Protein AF-A0A072TUZ4-F1 (afdb_monomer_lite)

pLDDT: mean 77.84, std 21.5, range [22.36, 97.0]

Foldseek 3Di:
DDQPDLQLPLLLVLQVVQCVVFVHALVQFQEEAECCQVDPSRVNSNLNSNCVRNVDQPSHEYEYPCQPVNDPDPCSVVVSLVLVQCCQVVQKHDANEPDDDDDPSNPHHHRHHHIDRHPGRRPAWAYGYSVPSPDTDGPVVCDVVVVPDDDDD

Structure (mmCIF, N/CA/C/O backbone):
data_AF-A0A072TUZ4-F1
#
_entry.id   AF-A0A072TUZ4-F1
#
loop_
_atom_site.group_PDB
_atom_site.id
_atom_site.type_symbol
_atom_site.label_atom_id
_atom_site.label_alt_id
_atom_site.label_comp_id
_atom_site.label_asym_id
_atom_site.label_entity_id
_atom_site.label_seq_id
_atom_site.pdbx_PDB_ins_code
_atom_site.Cartn_x
_atom_site.Cartn_y
_atom_site.Cartn_z
_atom_site.occupancy
_atom_site.B_iso_or_equiv
_atom_site.auth_seq_id
_atom_site.auth_comp_id
_atom_site.auth_asym_id
_atom_site.auth_atom_id
_atom_site.pdbx_PDB_model_num
ATOM 1 N N . MET A 1 1 ? 21.192 8.532 -6.176 1.00 42.41 1 MET A N 1
ATOM 2 C CA . MET A 1 1 ? 20.115 7.531 -6.065 1.00 42.41 1 MET A CA 1
ATOM 3 C C . MET A 1 1 ? 19.805 7.403 -4.584 1.00 42.41 1 MET A C 1
ATOM 5 O O . MET A 1 1 ? 20.728 7.148 -3.823 1.00 42.41 1 MET A O 1
ATOM 9 N N . THR A 1 2 ? 18.597 7.778 -4.165 1.00 62.62 2 THR A N 1
ATOM 10 C CA . THR A 1 2 ? 18.174 7.887 -2.757 1.00 62.62 2 THR A CA 1
ATOM 11 C C . THR A 1 2 ? 17.212 6.750 -2.446 1.00 62.62 2 THR A C 1
ATOM 13 O O . THR A 1 2 ? 16.005 6.970 -2.360 1.00 62.62 2 THR A O 1
ATOM 16 N N . ASP A 1 3 ? 17.732 5.530 -2.362 1.00 69.00 3 ASP A N 1
ATOM 17 C CA . ASP A 1 3 ? 16.893 4.388 -2.012 1.00 69.00 3 ASP A CA 1
ATOM 18 C C . ASP A 1 3 ? 16.388 4.556 -0.572 1.00 69.00 3 ASP A C 1
ATOM 20 O O . ASP A 1 3 ? 17.147 5.007 0.301 1.00 69.00 3 ASP A O 1
ATOM 24 N N . PRO A 1 4 ? 15.109 4.248 -0.299 1.00 72.50 4 PRO A N 1
ATOM 25 C CA . PRO A 1 4 ? 14.613 4.248 1.063 1.00 72.50 4 PRO A CA 1
ATOM 26 C C . PRO A 1 4 ? 15.378 3.205 1.877 1.00 72.50 4 PRO A C 1
ATOM 28 O O . PRO A 1 4 ? 15.915 2.229 1.350 1.00 72.50 4 PRO A O 1
ATOM 31 N N . ARG A 1 5 ? 15.424 3.404 3.196 1.00 81.00 5 ARG A N 1
ATOM 32 C CA . ARG A 1 5 ? 15.994 2.389 4.084 1.00 81.00 5 ARG A CA 1
ATOM 33 C C . ARG A 1 5 ? 15.243 1.074 3.874 1.00 81.00 5 ARG A C 1
ATOM 35 O O . ARG A 1 5 ? 14.017 1.052 3.962 1.00 81.00 5 ARG A O 1
ATOM 42 N N . SER A 1 6 ? 15.986 -0.003 3.637 1.00 84.75 6 SER A N 1
ATOM 43 C CA . SER A 1 6 ? 15.431 -1.330 3.347 1.00 84.75 6 SER A CA 1
ATOM 44 C C . SER A 1 6 ? 14.596 -1.905 4.491 1.00 84.75 6 SER A C 1
ATOM 46 O O . SER A 1 6 ? 13.747 -2.753 4.256 1.00 84.75 6 SER A O 1
ATOM 48 N N . ASP A 1 7 ? 14.800 -1.425 5.720 1.00 84.69 7 ASP A N 1
ATOM 49 C CA . ASP A 1 7 ? 14.003 -1.786 6.893 1.00 84.69 7 ASP A CA 1
ATOM 50 C C . ASP A 1 7 ? 12.638 -1.080 6.954 1.00 84.69 7 ASP A C 1
ATOM 52 O O . ASP A 1 7 ? 11.882 -1.312 7.891 1.00 84.69 7 ASP A O 1
ATOM 56 N N . GLY A 1 8 ? 12.312 -0.185 6.017 1.00 85.94 8 GLY A N 1
ATOM 57 C CA . GLY A 1 8 ? 11.049 0.555 6.012 1.00 85.94 8 GLY A CA 1
ATOM 58 C C . GLY A 1 8 ? 10.892 1.571 7.153 1.00 85.94 8 GLY A C 1
ATOM 59 O O . GLY A 1 8 ? 9.840 2.199 7.253 1.00 85.94 8 GLY A O 1
ATOM 60 N N . LEU A 1 9 ? 11.916 1.806 7.990 1.00 88.94 9 LEU A N 1
ATOM 61 C CA . LEU A 1 9 ? 11.805 2.618 9.214 1.00 88.94 9 LEU A CA 1
ATOM 62 C C . LEU A 1 9 ? 11.306 4.045 8.946 1.00 88.94 9 LEU A C 1
ATOM 64 O O . LEU A 1 9 ? 10.529 4.606 9.720 1.00 88.94 9 LEU A O 1
ATOM 68 N N . GLY A 1 10 ? 11.766 4.652 7.848 1.00 85.19 10 GLY A N 1
ATOM 69 C CA . GLY A 1 10 ? 11.342 5.999 7.460 1.00 85.19 10 GLY A CA 1
ATOM 70 C C . GLY A 1 10 ? 9.848 6.053 7.142 1.00 85.19 10 GLY A C 1
ATOM 71 O O . GLY A 1 10 ? 9.145 6.959 7.591 1.00 85.19 10 GLY A O 1
ATOM 72 N N . VAL A 1 11 ? 9.360 5.038 6.429 1.00 85.75 11 VAL A N 1
ATOM 73 C CA . VAL A 1 11 ? 7.953 4.915 6.056 1.00 85.75 11 VAL A CA 1
ATOM 74 C C . VAL A 1 11 ? 7.102 4.574 7.281 1.00 85.75 11 VAL A C 1
ATOM 76 O O . VAL A 1 11 ? 6.112 5.258 7.522 1.00 85.75 11 VAL A O 1
ATOM 79 N N . SER A 1 12 ? 7.504 3.614 8.121 1.00 90.69 12 SER A N 1
ATOM 80 C CA . SER A 1 12 ? 6.733 3.230 9.315 1.00 90.69 12 SER A CA 1
ATOM 81 C C . SER A 1 12 ? 6.654 4.365 10.339 1.00 90.69 12 SER A C 1
ATOM 83 O O . SER A 1 12 ? 5.596 4.616 10.912 1.00 90.69 12 SER A O 1
ATOM 85 N N . SER A 1 13 ? 7.730 5.136 10.511 1.00 89.62 13 SER A N 1
ATOM 86 C CA . SER A 1 13 ? 7.726 6.343 11.351 1.00 89.62 13 SER A CA 1
ATOM 87 C C . SER A 1 13 ? 6.762 7.410 10.825 1.00 89.62 13 SER A C 1
ATOM 89 O O . SER A 1 13 ? 6.080 8.068 11.610 1.00 89.62 13 SER A O 1
ATOM 91 N N . CYS A 1 14 ? 6.696 7.589 9.502 1.00 84.19 14 CYS A N 1
ATOM 92 C CA . CYS A 1 14 ? 5.765 8.516 8.858 1.00 84.19 14 CYS A CA 1
ATOM 93 C C . CYS A 1 14 ? 4.309 8.077 9.068 1.00 84.19 14 CYS A C 1
ATOM 95 O O . CYS A 1 14 ? 3.463 8.888 9.453 1.00 84.19 14 CYS A O 1
ATOM 97 N N . ILE A 1 15 ? 4.042 6.783 8.881 1.00 87.00 15 ILE A N 1
ATOM 98 C CA . ILE A 1 15 ? 2.734 6.176 9.115 1.00 87.00 15 ILE A CA 1
ATOM 99 C C . ILE A 1 15 ? 2.287 6.390 10.569 1.00 87.00 15 ILE A C 1
ATOM 101 O O . ILE A 1 15 ? 1.199 6.909 10.798 1.00 87.00 15 ILE A O 1
ATOM 105 N N . ASN A 1 16 ? 3.137 6.058 11.545 1.00 91.00 16 ASN A N 1
ATOM 106 C CA . ASN A 1 16 ? 2.815 6.193 12.968 1.00 91.00 16 ASN A CA 1
ATOM 107 C C . ASN A 1 16 ? 2.511 7.643 13.364 1.00 91.00 16 ASN A C 1
ATOM 109 O O . ASN A 1 16 ? 1.507 7.900 14.020 1.00 91.00 16 ASN A O 1
ATOM 113 N N . LYS A 1 17 ? 3.329 8.605 12.918 1.00 87.12 17 LYS A N 1
ATOM 114 C CA . LYS A 1 17 ? 3.081 10.036 13.172 1.00 87.12 17 LYS A CA 1
ATOM 115 C C . LYS A 1 17 ? 1.786 10.525 12.536 1.00 87.12 17 LYS A C 1
ATOM 117 O O . LYS A 1 17 ? 1.115 11.389 13.090 1.00 87.12 17 LYS A O 1
ATOM 122 N N . SER A 1 18 ? 1.457 9.992 11.362 1.00 81.88 18 SER A N 1
ATOM 123 C CA . SER A 1 18 ? 0.207 10.297 10.676 1.00 81.88 18 SER A CA 1
ATOM 124 C C . SER A 1 18 ? -0.979 9.794 11.507 1.00 81.88 18 SER A C 1
ATOM 126 O O . SER A 1 18 ? -1.846 10.585 11.862 1.00 81.88 18 SER A O 1
ATOM 128 N N . LEU A 1 19 ? -0.970 8.516 11.898 1.00 85.44 19 LEU A N 1
ATOM 129 C CA . LEU A 1 19 ? -1.986 7.909 12.768 1.00 85.44 19 LEU A CA 1
ATOM 130 C C . LEU A 1 19 ? -2.165 8.681 14.085 1.00 85.44 19 LEU A C 1
ATOM 132 O O . LEU A 1 19 ? -3.287 9.020 14.452 1.00 85.44 19 LEU A O 1
ATOM 136 N N . GLU A 1 20 ? -1.061 9.037 14.746 1.00 87.81 20 GLU A N 1
ATOM 137 C CA . GLU A 1 20 ? -1.063 9.838 15.976 1.00 87.81 20 GLU A CA 1
ATOM 138 C C . GLU A 1 20 ? -1.695 11.219 15.759 1.00 87.81 20 GLU A C 1
ATOM 140 O O . GLU A 1 20 ? -2.566 11.629 16.523 1.00 87.81 20 GLU A O 1
ATOM 145 N N . ASN A 1 21 ? -1.307 11.928 14.693 1.00 82.75 21 ASN A N 1
ATOM 146 C CA . ASN A 1 21 ? -1.872 13.237 14.363 1.00 82.75 21 ASN A CA 1
ATOM 147 C C . ASN A 1 21 ? -3.373 13.169 14.039 1.00 82.75 21 ASN A C 1
ATOM 149 O O . ASN A 1 21 ? -4.108 14.108 14.338 1.00 82.75 21 ASN A O 1
ATOM 153 N N . ALA A 1 22 ? -3.812 12.062 13.442 1.00 79.62 22 ALA A N 1
ATOM 154 C CA . ALA A 1 22 ? -5.206 11.775 13.135 1.00 79.62 22 ALA A CA 1
ATOM 155 C C . ALA A 1 22 ? -6.032 11.314 14.347 1.00 79.62 22 ALA A C 1
ATOM 157 O O . ALA A 1 22 ? -7.259 11.369 14.287 1.00 79.62 22 ALA A O 1
ATOM 158 N N . GLY A 1 23 ? -5.389 10.847 15.422 1.00 85.12 23 GLY A N 1
ATOM 159 C CA . GLY A 1 23 ? -6.071 10.180 16.531 1.00 85.12 23 GLY A CA 1
ATOM 160 C C . GLY A 1 23 ? -6.705 8.842 16.133 1.00 85.12 23 GLY A C 1
ATOM 161 O O . GLY A 1 23 ? -7.717 8.465 16.717 1.00 85.12 23 GLY A O 1
ATOM 162 N N . VAL A 1 24 ? -6.135 8.152 15.139 1.00 84.38 24 VAL A N 1
ATOM 163 C CA . VAL A 1 24 ? -6.636 6.878 14.591 1.00 84.38 24 VAL A CA 1
ATOM 164 C C . VAL A 1 24 ? -5.736 5.736 15.027 1.00 84.38 24 VAL A C 1
ATOM 166 O O . VAL A 1 24 ? -4.512 5.818 14.902 1.00 84.38 24 VAL A O 1
ATOM 169 N N . SER A 1 25 ? -6.333 4.656 15.523 1.00 89.19 25 SER A N 1
ATOM 170 C CA . SER A 1 25 ? -5.586 3.440 15.831 1.00 89.19 25 SER A CA 1
ATOM 171 C C . SER A 1 25 ? -5.248 2.656 14.550 1.00 89.19 25 SER A C 1
ATOM 173 O O . SER A 1 25 ? -6.022 2.674 13.590 1.00 89.19 25 SER A O 1
ATOM 175 N N . PRO A 1 26 ? -4.101 1.956 14.484 1.00 89.44 26 PRO A N 1
ATOM 176 C CA . PRO A 1 26 ? -3.764 1.113 13.335 1.00 89.44 26 PRO A CA 1
ATOM 177 C C . PRO A 1 26 ? -4.861 0.100 12.970 1.00 89.44 26 PRO A C 1
ATOM 179 O O . PRO A 1 26 ? -5.067 -0.186 11.794 1.00 89.44 26 PRO A O 1
ATOM 182 N N . GLU A 1 27 ? -5.580 -0.423 13.964 1.00 89.88 27 GLU A N 1
ATOM 183 C CA . GLU A 1 27 ? -6.651 -1.413 13.809 1.00 89.88 27 GLU A CA 1
ATOM 184 C C . GLU A 1 27 ? -7.896 -0.853 13.095 1.00 89.88 27 GLU A C 1
ATOM 186 O O . GLU A 1 27 ? -8.713 -1.609 12.571 1.00 89.88 27 GLU A O 1
ATOM 191 N N . GLU A 1 28 ? -8.035 0.471 13.045 1.00 85.69 28 GLU A N 1
ATOM 192 C CA . GLU A 1 28 ? -9.115 1.179 12.356 1.00 85.69 28 GLU A CA 1
ATOM 193 C C . GLU A 1 28 ? -8.813 1.447 10.873 1.00 85.69 28 GLU A C 1
ATOM 195 O O . GLU A 1 28 ? -9.623 2.062 10.183 1.00 85.69 28 GLU A O 1
ATOM 200 N N . VAL A 1 29 ? -7.660 1.012 10.355 1.00 87.62 29 VAL A N 1
ATOM 201 C CA . VAL A 1 29 ? -7.280 1.211 8.951 1.00 87.62 29 VAL A CA 1
ATOM 202 C C . VAL A 1 29 ? -7.383 -0.101 8.190 1.00 87.62 29 VAL A C 1
ATOM 204 O O . VAL A 1 29 ? -6.639 -1.043 8.440 1.00 87.62 29 VAL A O 1
ATOM 207 N N . ASN A 1 30 ? -8.260 -0.141 7.185 1.00 90.56 30 ASN A N 1
ATOM 208 C CA . ASN A 1 30 ? -8.415 -1.306 6.310 1.00 90.56 30 ASN A CA 1
ATOM 209 C C . ASN A 1 30 ? -8.028 -1.056 4.843 1.00 90.56 30 ASN A C 1
ATOM 211 O O . ASN A 1 30 ? -8.206 -1.935 3.996 1.00 90.56 30 ASN A O 1
ATOM 215 N N . TYR A 1 31 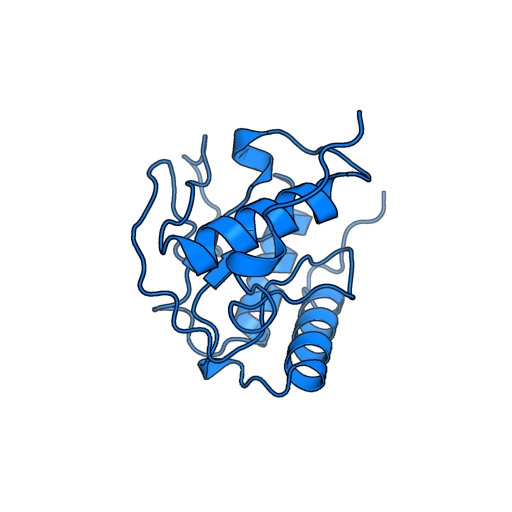? -7.473 0.119 4.530 1.00 92.31 31 TYR A N 1
ATOM 216 C CA . TYR A 1 31 ? -7.022 0.464 3.184 1.00 92.31 31 TYR A CA 1
ATOM 217 C C . TYR A 1 31 ? -5.799 1.396 3.175 1.00 92.31 31 TYR A C 1
ATOM 219 O O . TYR A 1 31 ? -5.757 2.381 3.911 1.00 92.31 31 TYR A O 1
ATOM 227 N N . VAL A 1 32 ? -4.838 1.122 2.285 1.00 92.25 32 VAL A N 1
ATOM 228 C CA . VAL A 1 32 ? -3.658 1.953 2.000 1.00 92.25 32 VAL A CA 1
ATOM 229 C C . VAL A 1 32 ? -3.503 2.140 0.486 1.00 92.25 32 VAL A C 1
ATOM 231 O O . VAL A 1 32 ? -3.438 1.174 -0.266 1.00 92.25 32 VAL A O 1
ATOM 234 N N . ASN A 1 33 ? -3.380 3.386 0.026 1.00 92.31 33 ASN A N 1
ATOM 235 C CA . ASN A 1 33 ? -2.896 3.680 -1.326 1.00 92.31 33 ASN A CA 1
ATOM 236 C C . ASN A 1 33 ? -1.378 3.871 -1.249 1.00 92.31 33 ASN A C 1
ATOM 238 O O . ASN A 1 33 ? -0.909 4.900 -0.761 1.00 92.31 33 ASN A O 1
ATOM 242 N N . ALA A 1 34 ? -0.635 2.839 -1.635 1.00 91.00 34 ALA A N 1
ATOM 243 C CA . ALA A 1 34 ? 0.816 2.790 -1.557 1.00 91.00 34 ALA A CA 1
ATOM 244 C C . ALA A 1 34 ? 1.458 3.693 -2.612 1.00 91.00 34 ALA A C 1
ATOM 246 O O . ALA A 1 34 ? 0.839 4.044 -3.619 1.00 91.00 34 ALA A O 1
ATOM 247 N N . HIS A 1 35 ? 2.724 4.053 -2.403 1.00 89.31 35 HIS A N 1
ATOM 248 C CA . HIS A 1 35 ? 3.426 4.848 -3.400 1.00 89.31 35 HIS A CA 1
ATOM 249 C C . HIS A 1 35 ? 3.911 3.988 -4.564 1.00 89.31 35 HIS A C 1
ATOM 251 O O . HIS A 1 35 ? 3.901 4.518 -5.672 1.00 89.31 35 HIS A O 1
ATOM 257 N N . ALA A 1 36 ? 4.232 2.706 -4.358 1.00 87.75 36 ALA A N 1
ATOM 258 C CA . ALA A 1 36 ? 4.285 1.677 -5.406 1.00 87.75 36 ALA A CA 1
ATOM 259 C C . ALA A 1 36 ? 4.926 2.169 -6.721 1.00 87.75 36 ALA A C 1
ATOM 261 O O . ALA A 1 36 ? 4.256 2.384 -7.738 1.00 87.75 36 ALA A O 1
ATOM 262 N N . THR A 1 37 ? 6.234 2.426 -6.682 1.00 86.00 37 THR A N 1
ATOM 263 C CA . THR A 1 37 ? 6.973 2.998 -7.827 1.00 86.00 37 THR A CA 1
ATOM 264 C C . THR A 1 37 ? 7.431 1.955 -8.829 1.00 86.00 37 THR A C 1
ATOM 266 O O . THR A 1 37 ? 8.074 2.315 -9.815 1.00 86.00 37 THR A O 1
ATOM 269 N N . SER A 1 38 ? 7.089 0.684 -8.602 1.00 88.56 38 SER A N 1
ATOM 270 C CA . SER A 1 38 ? 7.613 -0.450 -9.355 1.00 88.56 38 SER A CA 1
ATOM 271 C C . SER A 1 38 ? 9.129 -0.595 -9.180 1.00 88.56 38 SER A C 1
ATOM 273 O O . SER A 1 38 ? 9.829 -1.046 -10.090 1.00 88.56 38 SER A O 1
ATOM 275 N N . THR A 1 39 ? 9.647 -0.197 -8.013 1.00 87.56 39 THR A N 1
ATOM 276 C CA . THR A 1 39 ? 11.040 -0.433 -7.626 1.00 87.56 39 THR A CA 1
ATOM 277 C C . THR A 1 39 ? 11.067 -1.502 -6.547 1.00 87.56 39 THR A C 1
ATOM 279 O O . THR A 1 39 ? 10.454 -1.335 -5.500 1.00 87.56 39 THR A O 1
ATOM 282 N N . VAL A 1 40 ? 11.805 -2.593 -6.774 1.00 87.88 40 VAL A N 1
ATOM 283 C CA . VAL A 1 40 ? 11.836 -3.730 -5.834 1.00 87.88 40 VAL A CA 1
ATOM 284 C C . VAL A 1 40 ? 12.219 -3.272 -4.423 1.00 87.88 40 VAL A C 1
ATOM 286 O O . VAL A 1 40 ? 11.536 -3.590 -3.457 1.00 87.88 40 VAL A O 1
ATOM 289 N N . ALA A 1 41 ? 13.268 -2.453 -4.299 1.00 87.12 41 ALA A N 1
ATOM 290 C CA . ALA A 1 41 ? 13.717 -1.949 -3.003 1.00 87.12 41 ALA A CA 1
ATOM 291 C C . ALA A 1 41 ? 12.690 -1.025 -2.322 1.00 87.12 41 ALA A C 1
ATOM 293 O O . ALA A 1 41 ? 12.485 -1.129 -1.113 1.00 87.12 41 ALA A O 1
ATOM 294 N N . GLY A 1 42 ? 12.052 -0.125 -3.078 1.00 86.69 42 GLY A N 1
ATOM 295 C CA . GLY A 1 42 ? 11.075 0.818 -2.533 1.00 86.69 42 GLY A CA 1
ATOM 296 C C . GLY A 1 42 ? 9.772 0.140 -2.131 1.00 86.69 42 GLY A C 1
ATOM 297 O O . GLY A 1 42 ? 9.295 0.334 -1.014 1.00 86.69 42 GLY A O 1
ATOM 298 N N . ASP A 1 43 ? 9.245 -0.711 -3.004 1.00 90.44 43 ASP A N 1
ATOM 299 C CA . ASP A 1 43 ? 7.970 -1.387 -2.794 1.00 90.44 43 ASP A CA 1
ATOM 300 C C . ASP A 1 43 ? 8.076 -2.407 -1.639 1.00 90.44 43 ASP A C 1
ATOM 302 O O . ASP A 1 43 ? 7.182 -2.474 -0.794 1.00 90.44 43 ASP A O 1
ATOM 306 N N . LEU A 1 44 ? 9.202 -3.127 -1.504 1.00 91.56 44 LEU A N 1
ATOM 307 C CA . LEU A 1 44 ? 9.446 -3.989 -0.337 1.00 91.56 44 LEU A CA 1
ATOM 308 C C . LEU A 1 44 ? 9.605 -3.183 0.960 1.00 91.56 44 LEU A C 1
ATOM 310 O O . LEU A 1 44 ? 9.056 -3.575 1.990 1.00 91.56 44 LEU A O 1
ATOM 314 N N . ALA A 1 45 ? 10.294 -2.037 0.926 1.00 88.38 45 ALA A N 1
ATOM 315 C CA . ALA A 1 45 ? 10.402 -1.165 2.096 1.00 88.38 45 ALA A CA 1
ATOM 316 C C . ALA A 1 45 ? 9.025 -0.645 2.557 1.00 88.38 45 ALA A C 1
ATOM 318 O O . ALA A 1 45 ? 8.772 -0.568 3.761 1.00 88.38 45 ALA A O 1
ATOM 319 N N . GLU A 1 46 ? 8.116 -0.332 1.626 1.00 89.44 46 GLU A N 1
ATOM 320 C CA . GLU A 1 46 ? 6.723 0.018 1.934 1.00 89.44 46 GLU A CA 1
ATOM 321 C C . GLU A 1 46 ? 5.976 -1.148 2.582 1.00 89.44 46 GLU A C 1
ATOM 323 O O . GLU A 1 46 ? 5.333 -0.968 3.618 1.00 89.44 46 GLU A O 1
ATOM 328 N N . VAL A 1 47 ? 6.108 -2.356 2.032 1.00 91.94 47 VAL A N 1
ATOM 329 C CA . VAL A 1 47 ? 5.467 -3.559 2.579 1.00 91.94 47 VAL A CA 1
ATOM 330 C C . VAL A 1 47 ? 5.957 -3.862 3.992 1.00 91.94 47 VAL A C 1
ATOM 332 O O . VAL A 1 47 ? 5.141 -4.109 4.882 1.00 91.94 47 VAL A O 1
ATOM 335 N N . TYR A 1 48 ? 7.265 -3.791 4.242 1.00 92.81 48 TYR A N 1
ATOM 336 C CA . TYR A 1 48 ? 7.817 -3.989 5.583 1.00 92.81 48 TYR A CA 1
ATOM 337 C C . TYR A 1 48 ? 7.356 -2.916 6.562 1.00 92.81 48 TYR A C 1
ATOM 339 O O . TYR A 1 48 ? 7.029 -3.232 7.705 1.00 92.81 48 TYR A O 1
ATOM 347 N N . ALA A 1 49 ? 7.283 -1.662 6.122 1.00 90.56 49 ALA A N 1
ATOM 348 C CA . ALA A 1 49 ? 6.787 -0.578 6.952 1.00 90.56 49 ALA A CA 1
ATOM 349 C C . ALA A 1 49 ? 5.314 -0.762 7.332 1.00 90.56 49 ALA A C 1
ATOM 351 O O . ALA A 1 49 ? 4.949 -0.566 8.490 1.00 90.56 49 ALA A O 1
ATOM 352 N N . ILE A 1 50 ? 4.478 -1.182 6.381 1.00 91.75 50 ILE A N 1
ATOM 353 C CA . ILE A 1 50 ? 3.066 -1.492 6.622 1.00 91.75 50 ILE A CA 1
ATOM 354 C C . ILE A 1 50 ? 2.956 -2.653 7.616 1.00 91.75 50 ILE A C 1
ATOM 356 O O . ILE A 1 50 ? 2.260 -2.521 8.618 1.00 91.75 50 ILE A O 1
ATOM 360 N N . LYS A 1 51 ? 3.708 -3.742 7.424 1.00 92.81 51 LYS A N 1
ATOM 361 C CA . LYS A 1 51 ? 3.720 -4.891 8.349 1.00 92.81 51 LYS A CA 1
ATOM 362 C C . LYS A 1 51 ? 4.226 -4.550 9.758 1.00 92.81 51 LYS A C 1
ATOM 364 O O . LYS A 1 51 ? 3.853 -5.220 10.715 1.00 92.81 51 LYS A O 1
ATOM 369 N N . GLN A 1 52 ? 5.066 -3.524 9.907 1.00 93.31 52 GLN A N 1
ATOM 370 C CA . GLN A 1 52 ? 5.511 -3.042 11.222 1.00 93.31 52 GLN A CA 1
ATOM 371 C C . GLN A 1 52 ? 4.423 -2.271 11.974 1.00 93.31 52 GLN A C 1
ATOM 373 O O . GLN A 1 52 ? 4.368 -2.343 13.200 1.00 93.31 52 GLN A O 1
ATOM 378 N N . VAL A 1 53 ? 3.593 -1.509 11.260 1.00 93.06 53 VAL A N 1
ATOM 379 C CA . VAL A 1 53 ? 2.550 -0.666 11.863 1.00 93.06 53 VAL A CA 1
ATOM 380 C C . VAL A 1 53 ? 1.271 -1.470 12.082 1.00 93.06 53 VAL A C 1
ATOM 382 O O . VAL A 1 53 ? 0.703 -1.457 13.172 1.00 93.06 53 VAL A O 1
ATOM 385 N N . PHE A 1 54 ? 0.815 -2.168 11.045 1.00 91.25 54 PHE A N 1
ATOM 386 C CA . PHE A 1 54 ? -0.446 -2.896 11.033 1.00 91.25 54 PHE A CA 1
ATOM 387 C C . PHE A 1 54 ? -0.171 -4.363 11.365 1.00 91.25 54 PHE A C 1
ATOM 389 O O . PHE A 1 54 ? 0.271 -5.136 10.517 1.00 91.25 54 PHE A O 1
ATOM 396 N N . LYS A 1 55 ? -0.397 -4.742 12.630 1.00 85.19 55 LYS A N 1
ATOM 397 C CA . LYS A 1 55 ? -0.074 -6.085 13.151 1.00 85.19 55 LYS A CA 1
ATOM 398 C C . LYS A 1 55 ? -0.856 -7.207 12.467 1.00 85.19 55 LYS A C 1
ATOM 400 O O . LYS A 1 55 ? -0.330 -8.306 12.319 1.00 85.19 55 LYS A O 1
ATOM 405 N N . ASP A 1 56 ? -2.094 -6.927 12.071 1.00 89.19 56 ASP A N 1
ATOM 406 C CA . ASP A 1 56 ? -2.915 -7.816 11.257 1.00 89.19 56 ASP A CA 1
ATOM 407 C C . ASP A 1 56 ? -3.190 -7.144 9.910 1.00 89.19 56 ASP A C 1
ATOM 409 O O . ASP A 1 56 ? -3.754 -6.054 9.844 1.00 89.19 56 ASP A O 1
ATOM 413 N N . THR A 1 57 ? -2.751 -7.792 8.833 1.00 91.88 57 THR A N 1
ATOM 414 C CA . THR A 1 57 ? -2.907 -7.297 7.457 1.00 91.88 57 THR A CA 1
ATOM 415 C C . THR A 1 57 ? -3.880 -8.137 6.633 1.00 91.88 57 THR A C 1
ATOM 417 O O . THR A 1 57 ? -4.038 -7.882 5.442 1.00 91.88 57 THR A O 1
ATOM 420 N N . SER A 1 58 ? -4.555 -9.119 7.242 1.00 89.81 58 SER A N 1
ATOM 421 C CA . SER A 1 58 ? -5.480 -10.029 6.548 1.00 89.81 58 SER A CA 1
ATOM 422 C C . SER A 1 58 ? -6.641 -9.285 5.869 1.00 89.81 58 SER A C 1
ATOM 424 O O . SER A 1 58 ? -6.953 -9.515 4.695 1.00 89.81 58 SER A O 1
ATOM 426 N N . GLU A 1 59 ? -7.218 -8.316 6.578 1.00 89.00 59 GLU A N 1
ATOM 427 C CA . GLU A 1 59 ? -8.304 -7.464 6.084 1.00 89.00 59 GLU A CA 1
ATOM 428 C C . GLU A 1 59 ? -7.808 -6.180 5.398 1.00 89.00 59 GLU A C 1
ATOM 430 O O . GLU A 1 59 ? -8.582 -5.499 4.719 1.00 89.00 59 GLU A O 1
ATOM 435 N N . LEU A 1 60 ? -6.514 -5.866 5.516 1.00 92.19 60 LEU A N 1
ATOM 436 C CA . LEU A 1 60 ? -5.913 -4.678 4.919 1.00 92.19 60 LEU A CA 1
ATOM 437 C C . LEU A 1 60 ? -5.844 -4.822 3.397 1.00 92.19 60 LEU A C 1
ATOM 439 O O . LEU A 1 60 ? -5.340 -5.811 2.860 1.00 92.19 60 LEU A O 1
ATOM 443 N N . LYS A 1 61 ? -6.333 -3.805 2.688 1.00 94.12 61 LYS A N 1
ATOM 444 C CA . LYS A 1 61 ? -6.201 -3.696 1.234 1.00 94.12 61 LYS A CA 1
ATOM 445 C C . LYS A 1 61 ? -5.173 -2.644 0.881 1.00 94.12 61 LYS A C 1
ATOM 447 O O . LYS A 1 61 ? -5.144 -1.573 1.478 1.00 94.12 61 LYS A O 1
ATOM 452 N N . MET A 1 62 ? -4.357 -2.937 -0.116 1.00 93.69 62 MET A N 1
ATOM 453 C CA . MET A 1 62 ? -3.359 -2.013 -0.629 1.00 93.69 62 MET A CA 1
ATOM 454 C C . MET A 1 62 ? -3.540 -1.866 -2.133 1.00 93.69 62 MET A C 1
ATOM 456 O O . MET A 1 62 ? -3.883 -2.835 -2.790 1.00 93.69 62 MET A O 1
ATOM 460 N N . ASN A 1 63 ? -3.332 -0.691 -2.712 1.00 94.12 63 ASN A N 1
ATOM 461 C CA . ASN A 1 63 ? -3.198 -0.569 -4.164 1.00 94.12 63 ASN A CA 1
ATOM 462 C C . ASN A 1 63 ? -2.160 0.495 -4.537 1.00 94.12 63 ASN A C 1
ATOM 464 O O . ASN A 1 63 ? -1.705 1.242 -3.676 1.00 94.12 63 ASN A O 1
ATOM 468 N N . GLY A 1 64 ? -1.766 0.536 -5.810 1.00 92.19 64 GLY A N 1
ATOM 469 C CA . GLY A 1 64 ? -0.810 1.512 -6.334 1.00 92.19 64 GLY A CA 1
ATOM 470 C C . GLY A 1 64 ? -1.386 2.292 -7.510 1.00 92.19 64 GLY A C 1
ATOM 471 O O . GLY A 1 64 ? -1.524 1.757 -8.613 1.00 92.19 64 GLY A O 1
ATOM 472 N N . THR A 1 65 ? -1.693 3.577 -7.310 1.00 92.50 65 THR A N 1
ATOM 473 C CA . THR A 1 65 ? -2.307 4.435 -8.352 1.00 92.50 65 THR A CA 1
ATOM 474 C C . THR A 1 65 ? -1.410 4.591 -9.587 1.00 92.50 65 THR A C 1
ATOM 476 O O . THR A 1 65 ? -1.900 4.653 -10.717 1.00 92.50 65 THR A O 1
ATOM 479 N N . LYS A 1 66 ? -0.083 4.592 -9.399 1.00 92.81 66 LYS A N 1
ATOM 480 C CA . LYS A 1 66 ? 0.905 4.756 -10.482 1.00 92.81 66 LYS A CA 1
ATOM 481 C C . LYS A 1 66 ? 0.849 3.657 -11.531 1.00 92.81 66 LYS A C 1
ATOM 483 O O . LYS A 1 66 ? 1.193 3.923 -12.677 1.00 92.81 66 LYS A O 1
ATOM 488 N N . SER A 1 67 ? 0.363 2.468 -11.172 1.00 92.62 67 SER A N 1
ATOM 489 C CA . SER A 1 67 ? 0.164 1.383 -12.136 1.00 92.62 67 SER A CA 1
ATOM 490 C C . SER A 1 67 ? -0.752 1.798 -13.294 1.00 92.62 67 SER A C 1
ATOM 492 O O . SER A 1 67 ? -0.545 1.366 -14.422 1.00 92.62 67 SER A O 1
ATOM 494 N N . MET A 1 68 ? -1.728 2.677 -13.037 1.00 94.25 68 MET A N 1
ATOM 495 C CA . MET A 1 68 ? -2.718 3.112 -14.023 1.00 94.25 68 MET A CA 1
ATOM 496 C C . MET A 1 68 ? -2.338 4.391 -14.770 1.00 94.25 68 MET A C 1
ATOM 498 O O . MET A 1 68 ? -2.728 4.556 -15.923 1.00 94.25 68 MET A O 1
ATOM 502 N N . ILE A 1 69 ? -1.639 5.320 -14.111 1.00 93.19 69 ILE A N 1
ATOM 503 C CA . ILE A 1 69 ? -1.420 6.683 -14.636 1.00 93.19 69 ILE A CA 1
ATOM 504 C C . ILE A 1 69 ? 0.060 7.069 -14.767 1.00 93.19 69 ILE A C 1
ATOM 506 O O . ILE A 1 69 ? 0.376 8.186 -15.174 1.00 93.19 69 ILE A O 1
ATOM 510 N N . GLY A 1 70 ? 0.970 6.157 -14.422 1.00 89.50 70 GLY A N 1
ATOM 511 C CA . GLY A 1 70 ? 2.407 6.403 -14.372 1.00 89.50 70 GLY A CA 1
ATOM 512 C C . GLY A 1 70 ? 2.848 7.210 -13.147 1.00 89.50 70 GLY A C 1
ATOM 513 O O . GLY A 1 70 ? 2.048 7.685 -12.337 1.00 89.50 70 GLY A O 1
ATOM 514 N N . HIS A 1 71 ? 4.164 7.373 -12.995 1.00 88.69 71 HIS A N 1
ATOM 515 C CA . HIS A 1 71 ? 4.729 8.166 -11.908 1.00 88.69 71 HIS A CA 1
ATOM 516 C C . HIS A 1 71 ? 4.765 9.654 -12.276 1.00 88.69 71 HIS A C 1
ATOM 518 O O . HIS A 1 71 ? 5.728 10.147 -12.856 1.00 88.69 71 HIS A O 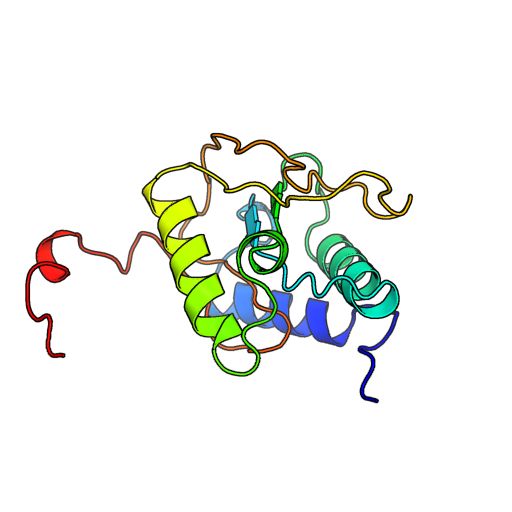1
ATOM 524 N N . SER A 1 72 ? 3.734 10.399 -11.878 1.00 86.00 72 SER A N 1
ATOM 525 C CA . SER A 1 72 ? 3.602 11.837 -12.175 1.00 86.00 72 SER A CA 1
ATOM 526 C C . SER A 1 72 ? 4.539 12.757 -11.366 1.00 86.00 72 SER A C 1
ATOM 528 O O . SER A 1 72 ? 4.231 13.933 -11.175 1.00 86.00 72 SER A O 1
ATOM 530 N N . LEU A 1 73 ? 5.668 12.235 -10.870 1.00 88.50 73 LEU A N 1
ATOM 531 C CA . LEU A 1 73 ? 6.699 12.963 -10.119 1.00 88.50 73 LEU A CA 1
ATOM 532 C C . LEU A 1 73 ? 6.092 13.860 -9.022 1.00 88.50 73 LEU A C 1
ATOM 534 O O . LEU A 1 73 ? 5.364 13.364 -8.163 1.00 88.50 73 LEU A O 1
ATOM 538 N N . GLY A 1 74 ? 6.340 15.173 -9.061 1.00 82.88 74 GLY A N 1
ATOM 539 C CA . GLY A 1 74 ? 5.837 16.130 -8.069 1.00 82.88 74 GLY A CA 1
ATOM 540 C C . GLY A 1 74 ? 4.307 16.209 -7.965 1.00 82.88 74 GLY A C 1
ATOM 541 O O . GLY A 1 74 ? 3.794 16.619 -6.930 1.00 82.88 74 GLY A O 1
ATOM 542 N N . ALA A 1 75 ? 3.564 15.776 -8.990 1.00 86.62 75 ALA A N 1
ATOM 543 C CA . ALA A 1 75 ? 2.102 15.728 -8.952 1.00 86.62 75 ALA A CA 1
ATOM 544 C C . ALA A 1 75 ? 1.545 14.441 -8.313 1.00 86.62 75 ALA A C 1
ATOM 546 O O . ALA A 1 75 ? 0.350 14.383 -8.016 1.00 86.62 75 ALA A O 1
ATOM 547 N N . ALA A 1 76 ? 2.383 13.420 -8.079 1.00 82.44 76 ALA A N 1
ATOM 548 C CA . ALA A 1 76 ? 1.942 12.100 -7.621 1.00 82.44 76 ALA A CA 1
ATOM 549 C C . ALA A 1 76 ? 1.104 12.179 -6.336 1.00 82.44 76 ALA A C 1
ATOM 551 O O . ALA A 1 76 ? -0.012 11.669 -6.306 1.00 82.44 76 ALA A O 1
ATOM 552 N N . GLY A 1 77 ? 1.569 12.921 -5.326 1.00 79.38 77 GLY A N 1
ATOM 553 C CA . GLY A 1 77 ? 0.852 13.032 -4.054 1.00 79.38 77 GLY A CA 1
ATOM 554 C C . GLY A 1 77 ? -0.556 13.625 -4.180 1.00 79.38 77 GLY A C 1
ATOM 555 O O . GLY A 1 77 ? -1.461 13.211 -3.460 1.00 79.38 77 GLY A O 1
ATOM 556 N N . GLY A 1 78 ? -0.774 14.564 -5.108 1.00 83.62 78 GLY A N 1
ATOM 557 C CA . GLY A 1 78 ? -2.101 15.136 -5.360 1.00 83.62 78 GLY A CA 1
ATOM 558 C C . GLY A 1 78 ? -3.048 14.148 -6.044 1.00 83.62 78 GLY A C 1
ATOM 559 O O . GLY A 1 78 ? -4.199 14.006 -5.636 1.00 83.62 78 GLY A O 1
ATOM 560 N N . LEU A 1 79 ? -2.554 13.425 -7.050 1.00 88.25 79 LEU A N 1
ATOM 561 C CA . LEU A 1 79 ? -3.342 12.429 -7.783 1.00 88.25 79 LEU A CA 1
ATOM 562 C C . LEU A 1 79 ? -3.711 11.235 -6.893 1.00 88.25 79 LEU A C 1
ATOM 564 O O . LEU A 1 79 ? -4.858 10.791 -6.895 1.00 88.25 79 LEU A O 1
ATOM 568 N N . GLU A 1 80 ? -2.771 10.767 -6.074 1.00 87.12 80 GLU A N 1
ATOM 569 C CA . GLU A 1 80 ? -2.982 9.678 -5.113 1.00 87.12 80 GLU A CA 1
ATOM 570 C C . GLU A 1 80 ? -3.948 10.082 -3.995 1.00 87.12 80 GLU A C 1
ATOM 572 O O . GLU A 1 80 ? -4.787 9.283 -3.568 1.00 87.12 80 GLU A O 1
ATOM 577 N N . ALA A 1 81 ? -3.910 11.348 -3.569 1.00 84.69 81 ALA A N 1
ATOM 578 C CA . ALA A 1 81 ? -4.892 11.898 -2.644 1.00 84.69 81 ALA A CA 1
ATOM 579 C C . ALA A 1 81 ? -6.312 11.864 -3.235 1.00 84.69 81 ALA A C 1
ATOM 581 O O . ALA A 1 81 ? -7.240 11.368 -2.593 1.00 84.69 81 ALA A O 1
ATOM 582 N N . ILE A 1 82 ? -6.483 12.323 -4.479 1.00 89.50 82 ILE A N 1
ATOM 583 C CA . ILE A 1 82 ? -7.776 12.284 -5.177 1.00 89.50 82 ILE A CA 1
ATOM 584 C C . ILE A 1 82 ? -8.267 10.839 -5.322 1.00 89.50 82 ILE A C 1
ATOM 586 O O . ILE A 1 82 ? -9.415 10.549 -4.979 1.00 89.50 82 ILE A O 1
ATOM 590 N N . ALA A 1 83 ? -7.407 9.923 -5.776 1.00 90.50 83 ALA A N 1
ATOM 591 C CA . ALA A 1 83 ? -7.742 8.506 -5.913 1.00 90.50 83 ALA A CA 1
ATOM 592 C C . ALA A 1 83 ? -8.212 7.908 -4.578 1.00 90.50 83 ALA A C 1
ATOM 594 O O . ALA A 1 83 ? -9.234 7.221 -4.524 1.00 90.50 83 ALA A O 1
ATOM 595 N N . THR A 1 84 ? -7.531 8.247 -3.484 1.00 88.88 84 THR A N 1
ATOM 596 C CA . THR A 1 84 ? -7.899 7.779 -2.145 1.00 88.88 84 THR A CA 1
ATOM 597 C C . THR A 1 84 ? -9.230 8.358 -1.669 1.00 88.88 84 THR A C 1
ATOM 599 O O . THR A 1 84 ? -10.077 7.622 -1.167 1.00 88.88 84 THR A O 1
ATOM 602 N N . ILE A 1 85 ? -9.477 9.654 -1.875 1.00 87.12 85 ILE A N 1
ATOM 603 C CA . ILE A 1 85 ? -10.777 10.270 -1.568 1.00 87.12 85 ILE A CA 1
ATOM 604 C C . ILE A 1 85 ? -11.895 9.576 -2.349 1.00 87.12 85 ILE A C 1
ATOM 606 O O . ILE A 1 85 ? -12.954 9.270 -1.793 1.00 87.12 85 ILE A O 1
ATOM 610 N N . LYS A 1 86 ? -11.678 9.297 -3.639 1.00 91.00 86 LYS A N 1
ATOM 611 C CA . LYS A 1 86 ? -12.652 8.569 -4.457 1.00 91.00 86 LYS A CA 1
ATOM 612 C C . LYS A 1 86 ? -12.874 7.152 -3.946 1.00 91.00 8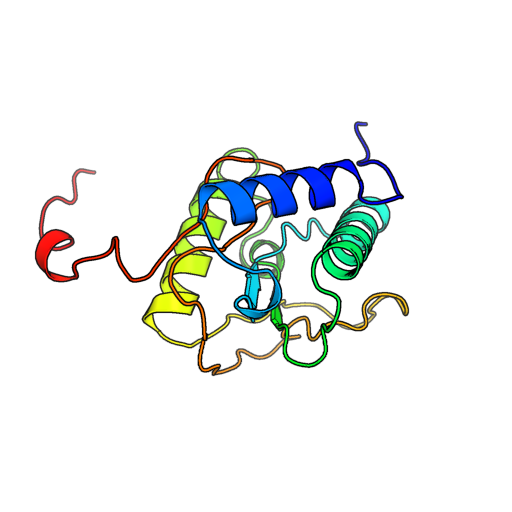6 LYS A C 1
ATOM 614 O O . LYS A 1 86 ? -14.030 6.732 -3.910 1.00 91.00 86 LYS A O 1
ATOM 619 N N . ALA A 1 87 ? -11.834 6.456 -3.498 1.00 90.00 87 ALA A N 1
ATOM 620 C CA . ALA A 1 87 ? -11.977 5.154 -2.858 1.00 90.00 87 ALA A CA 1
ATOM 621 C C . ALA A 1 87 ? -12.870 5.248 -1.613 1.00 90.00 87 ALA A C 1
ATOM 623 O O . ALA A 1 87 ? -13.913 4.601 -1.570 1.00 90.00 87 ALA A O 1
ATOM 624 N N . ILE A 1 88 ? -12.545 6.140 -0.671 1.00 84.81 88 ILE A N 1
ATOM 625 C CA . ILE A 1 88 ? -13.293 6.352 0.583 1.00 84.81 88 ILE A CA 1
ATOM 626 C C . ILE A 1 88 ? -14.765 6.702 0.323 1.00 84.81 88 ILE A C 1
ATOM 628 O O . ILE A 1 88 ? -15.668 6.159 0.958 1.00 84.81 88 ILE A O 1
ATOM 632 N N . THR A 1 89 ? -15.021 7.625 -0.604 1.00 86.25 89 THR A N 1
ATOM 633 C CA . THR A 1 89 ? -16.378 8.133 -0.868 1.00 86.25 89 THR A CA 1
ATOM 634 C C . THR A 1 89 ? -17.243 7.153 -1.657 1.00 86.25 89 THR A C 1
ATOM 636 O O . THR A 1 89 ? -18.459 7.144 -1.478 1.00 86.25 89 THR A O 1
ATOM 639 N N . SER A 1 90 ? -16.644 6.316 -2.510 1.00 90.81 90 SER A N 1
ATOM 640 C CA . SER A 1 90 ? -17.381 5.368 -3.359 1.00 90.81 90 SER A CA 1
ATOM 641 C C . SER A 1 90 ? -17.402 3.927 -2.836 1.00 90.81 90 SER A C 1
ATOM 643 O O . SER A 1 90 ? -18.236 3.135 -3.279 1.00 90.81 90 SER A O 1
ATOM 645 N N . GLY A 1 91 ? -16.485 3.569 -1.932 1.00 90.75 91 GLY A N 1
ATOM 646 C CA . GLY A 1 91 ? -16.234 2.189 -1.511 1.00 90.75 91 GLY A CA 1
ATOM 647 C C . GLY A 1 91 ? -15.598 1.316 -2.600 1.00 90.75 91 GLY A C 1
ATOM 648 O O . GLY A 1 91 ? -15.581 0.095 -2.470 1.00 90.75 91 GLY A O 1
ATOM 649 N N . TRP A 1 92 ? -15.114 1.900 -3.699 1.00 95.06 92 TRP A N 1
ATOM 650 C CA . TRP A 1 92 ? -14.441 1.170 -4.773 1.00 95.06 92 TRP A CA 1
ATOM 651 C C . TRP A 1 92 ? -12.943 1.445 -4.760 1.00 95.06 92 TRP A C 1
ATOM 653 O O . TRP A 1 92 ? -12.511 2.577 -4.960 1.00 95.06 92 TRP A O 1
ATOM 663 N N . LEU A 1 93 ? -12.154 0.387 -4.601 1.00 95.31 93 LEU A N 1
ATOM 664 C CA . LEU A 1 93 ? -10.710 0.420 -4.780 1.00 95.31 93 LEU A CA 1
ATOM 665 C C . LEU A 1 93 ? -10.393 0.183 -6.255 1.00 95.31 93 LEU A C 1
ATOM 667 O O . LEU A 1 93 ? -10.855 -0.803 -6.840 1.00 95.31 93 LEU A O 1
ATOM 671 N N . HIS A 1 94 ? -9.617 1.080 -6.862 1.00 96.12 94 HIS A N 1
ATOM 672 C CA . HIS A 1 94 ? -9.082 0.836 -8.200 1.00 96.12 94 HIS A CA 1
ATOM 673 C C . HIS A 1 94 ? -8.032 -0.289 -8.142 1.00 96.12 94 HIS A C 1
ATOM 675 O O . HIS A 1 94 ? -7.423 -0.492 -7.087 1.00 96.12 94 HIS A O 1
ATOM 681 N N . PRO A 1 95 ? -7.814 -1.022 -9.245 1.00 97.00 95 PRO A N 1
ATOM 682 C CA . PRO A 1 95 ? -6.811 -2.071 -9.270 1.00 97.00 95 PRO A CA 1
ATOM 683 C C . PRO A 1 95 ? -5.392 -1.508 -9.283 1.00 97.00 95 PRO A C 1
ATOM 685 O O . PRO A 1 95 ? -5.164 -0.394 -9.763 1.00 97.00 95 PRO A O 1
ATOM 688 N N . THR A 1 96 ? -4.448 -2.324 -8.829 1.00 95.81 96 THR A N 1
ATOM 689 C CA . THR A 1 96 ? -3.048 -2.241 -9.251 1.00 95.81 96 THR A CA 1
ATOM 690 C C . THR A 1 96 ? -2.913 -3.070 -10.527 1.00 95.81 96 THR A C 1
ATOM 692 O O . THR A 1 96 ? -3.068 -4.289 -10.481 1.00 95.81 96 THR A O 1
ATOM 695 N N . ILE A 1 97 ? -2.745 -2.423 -11.684 1.00 95.38 97 ILE A N 1
ATOM 696 C CA . ILE A 1 97 ? -2.719 -3.110 -12.991 1.00 95.38 97 ILE A CA 1
ATOM 697 C C . ILE A 1 97 ? -1.307 -3.563 -13.383 1.00 95.38 97 ILE A C 1
ATOM 699 O O . ILE A 1 97 ? -0.326 -3.014 -12.889 1.00 95.38 97 ILE A O 1
ATOM 703 N N . ASN A 1 98 ? -1.219 -4.511 -14.323 1.00 92.69 98 ASN A N 1
ATOM 704 C CA . ASN A 1 98 ? 0.031 -5.106 -14.825 1.00 92.69 98 ASN A CA 1
ATOM 705 C C . ASN A 1 98 ? 0.817 -5.863 -13.742 1.00 92.69 98 ASN A C 1
ATOM 707 O O . ASN A 1 98 ? 2.045 -5.807 -13.696 1.00 92.69 98 ASN A O 1
ATOM 711 N N . GLN A 1 99 ? 0.101 -6.531 -12.837 1.00 90.94 99 GLN A N 1
ATOM 712 C CA . GLN A 1 99 ? 0.698 -7.204 -11.693 1.00 90.94 99 GLN A CA 1
ATOM 713 C C . GLN A 1 99 ? 0.565 -8.724 -11.831 1.00 90.94 99 GLN A C 1
ATOM 715 O O . GLN A 1 99 ? -0.464 -9.291 -11.462 1.00 90.94 99 GLN A O 1
ATOM 720 N N . ASP A 1 100 ? 1.614 -9.366 -12.347 1.00 86.19 100 ASP A N 1
ATOM 721 C CA . ASP A 1 100 ? 1.616 -10.806 -12.653 1.00 86.19 100 ASP A CA 1
ATOM 722 C C . ASP A 1 100 ? 2.635 -11.607 -11.824 1.00 86.19 100 ASP A C 1
ATOM 724 O O . ASP A 1 100 ? 2.411 -12.782 -11.543 1.00 86.19 100 ASP A O 1
ATOM 728 N N . ASN A 1 101 ? 3.735 -10.976 -11.396 1.00 86.31 101 ASN A N 1
ATOM 729 C CA . ASN A 1 101 ? 4.837 -11.626 -10.678 1.00 86.31 101 ASN A CA 1
ATOM 730 C C . ASN A 1 101 ? 5.181 -10.855 -9.395 1.00 86.31 101 ASN A C 1
ATOM 732 O O . ASN A 1 101 ? 6.132 -10.078 -9.357 1.00 86.31 101 ASN A O 1
ATOM 736 N N . LEU A 1 102 ? 4.345 -11.026 -8.371 1.00 88.50 102 LEU A N 1
ATOM 737 C CA . LEU A 1 102 ? 4.558 -10.444 -7.046 1.00 88.50 102 LEU A CA 1
ATOM 738 C C . LEU A 1 102 ? 5.753 -11.088 -6.340 1.00 88.50 102 LEU A C 1
ATOM 740 O O . LEU A 1 102 ? 5.937 -12.301 -6.413 1.00 88.50 102 LEU A O 1
ATOM 744 N N . GLU A 1 103 ? 6.493 -10.280 -5.588 1.00 91.56 103 GLU A N 1
ATOM 745 C CA . GLU A 1 103 ? 7.480 -10.781 -4.632 1.00 91.56 103 GLU A CA 1
ATOM 746 C C . GLU A 1 103 ? 6.786 -11.560 -3.501 1.00 91.56 103 GLU A C 1
ATOM 748 O O . GLU A 1 103 ? 5.706 -11.174 -3.042 1.00 91.56 103 GLU A O 1
ATOM 753 N N . GLU A 1 104 ? 7.419 -12.631 -3.015 1.00 90.88 104 GLU A N 1
ATOM 754 C CA . GLU A 1 104 ? 6.851 -13.531 -1.993 1.00 90.88 104 GLU A CA 1
ATOM 755 C C . GLU A 1 104 ? 6.510 -12.804 -0.682 1.00 90.88 104 GLU A C 1
ATOM 757 O O . GLU A 1 104 ? 5.524 -13.120 -0.012 1.00 90.88 104 GLU A O 1
ATOM 762 N N . ASP A 1 105 ? 7.288 -11.775 -0.345 1.00 88.50 105 ASP A N 1
ATOM 763 C CA . ASP A 1 105 ? 7.084 -10.963 0.851 1.00 88.50 105 ASP A CA 1
ATOM 764 C C . ASP A 1 105 ? 5.836 -10.068 0.774 1.00 88.50 105 ASP A C 1
ATOM 766 O O . ASP A 1 105 ? 5.374 -9.552 1.802 1.00 88.50 105 ASP A O 1
ATOM 770 N N . VAL A 1 106 ? 5.234 -9.897 -0.406 1.00 92.25 106 VAL A N 1
ATOM 771 C CA . VAL A 1 106 ? 4.017 -9.100 -0.604 1.00 92.25 106 VAL A CA 1
ATOM 772 C C . VAL A 1 106 ? 2.785 -9.963 -0.346 1.00 92.25 106 VAL A C 1
ATOM 774 O O . VAL A 1 106 ? 2.070 -10.392 -1.245 1.00 92.25 106 VAL A O 1
ATOM 777 N N . THR A 1 107 ? 2.512 -10.196 0.935 1.00 93.25 107 THR A N 1
ATOM 778 C CA . THR A 1 107 ? 1.375 -11.017 1.392 1.00 93.25 107 THR A CA 1
ATOM 779 C C . THR A 1 107 ? 0.068 -10.231 1.551 1.00 93.25 107 THR A C 1
ATOM 781 O O . THR A 1 107 ? -0.960 -10.810 1.893 1.00 93.25 107 THR A O 1
ATOM 784 N N . ILE A 1 108 ? 0.102 -8.909 1.359 1.00 93.62 108 ILE A N 1
ATOM 785 C CA . ILE A 1 108 ? -1.059 -8.017 1.482 1.00 93.62 108 ILE A CA 1
ATOM 786 C C . ILE A 1 108 ? -1.859 -8.067 0.174 1.00 93.62 108 ILE A C 1
ATOM 788 O O . ILE A 1 108 ? -1.285 -8.101 -0.913 1.00 93.62 108 ILE A O 1
ATOM 792 N N . ASP A 1 109 ? -3.189 -8.030 0.260 1.00 95.31 109 ASP A N 1
ATOM 793 C CA . ASP A 1 109 ? -4.067 -7.966 -0.913 1.00 95.31 109 ASP A CA 1
ATOM 794 C C . ASP A 1 109 ? -3.903 -6.618 -1.633 1.00 95.31 109 ASP A C 1
ATOM 796 O O . ASP A 1 109 ? -4.466 -5.598 -1.230 1.00 95.31 109 ASP A O 1
ATOM 800 N N . THR A 1 110 ? -3.117 -6.641 -2.708 1.00 95.06 110 THR A N 1
ATOM 801 C CA . THR A 1 110 ? -2.710 -5.494 -3.540 1.00 95.06 110 THR A CA 1
ATOM 802 C C . THR A 1 110 ? -3.774 -5.037 -4.548 1.00 95.06 110 THR A C 1
ATOM 804 O O . THR A 1 110 ? -3.504 -4.198 -5.414 1.00 95.06 110 THR A O 1
ATOM 807 N N . VAL A 1 111 ? -4.989 -5.595 -4.458 1.00 96.00 111 VAL A N 1
ATOM 808 C CA . VAL A 1 111 ? -6.085 -5.375 -5.413 1.00 96.00 111 VAL A CA 1
ATOM 809 C C . VAL A 1 111 ? -5.593 -5.579 -6.864 1.00 96.00 111 VAL A C 1
ATOM 811 O O . VAL A 1 111 ? -5.673 -4.663 -7.687 1.00 96.00 111 VAL A O 1
ATOM 814 N N . PRO A 1 112 ? -5.032 -6.760 -7.199 1.00 96.25 112 PRO A N 1
ATOM 815 C CA . PRO A 1 112 ? -4.380 -6.976 -8.486 1.00 96.25 112 PRO A CA 1
ATOM 816 C C . PRO A 1 112 ? -5.386 -7.009 -9.636 1.00 96.25 112 PRO A C 1
ATOM 818 O O . PRO A 1 112 ? -6.358 -7.764 -9.592 1.00 96.25 112 PRO A O 1
ATOM 821 N N . ASN A 1 113 ? -5.110 -6.234 -10.686 1.00 95.44 113 ASN A N 1
ATOM 822 C CA . ASN A 1 113 ? -5.716 -6.255 -12.027 1.00 95.44 113 ASN A CA 1
ATOM 823 C C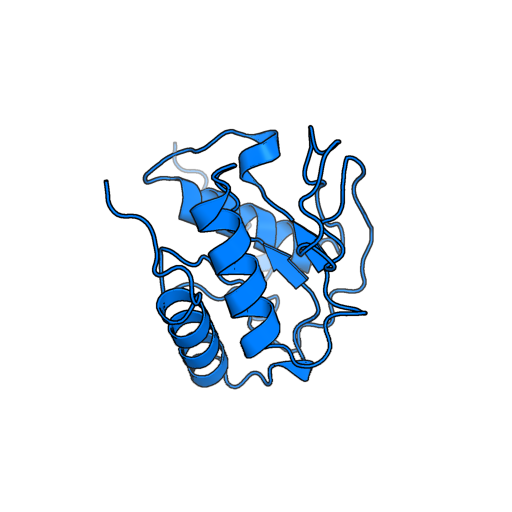 . ASN A 1 113 ? -7.239 -6.012 -12.124 1.00 95.44 113 ASN A C 1
ATOM 825 O O . ASN A 1 113 ? -7.733 -5.629 -13.184 1.00 95.44 113 ASN A O 1
ATOM 829 N N . VAL A 1 114 ? -8.001 -6.165 -11.040 1.00 96.00 114 VAL A N 1
ATOM 830 C CA . VAL A 1 114 ? -9.458 -6.011 -10.997 1.00 96.00 114 VAL A CA 1
ATOM 831 C C . VAL A 1 114 ? -9.858 -5.151 -9.802 1.00 96.00 114 VAL A C 1
ATOM 833 O O . VAL A 1 114 ? -9.456 -5.403 -8.667 1.00 96.00 114 VAL A O 1
ATOM 836 N N . LYS A 1 115 ? -10.676 -4.120 -10.055 1.00 95.19 115 LYS A N 1
ATOM 837 C CA . LYS A 1 115 ? -11.218 -3.251 -8.999 1.00 95.19 115 LYS A CA 1
ATOM 838 C C . LYS A 1 115 ? -12.012 -4.059 -7.970 1.00 95.19 115 LYS A C 1
ATOM 840 O O . LYS A 1 115 ? -12.706 -5.011 -8.326 1.00 95.19 115 LYS A O 1
ATOM 845 N N . LYS A 1 116 ? -12.007 -3.619 -6.713 1.00 94.94 116 LYS A N 1
ATOM 846 C CA . LYS A 1 116 ? -12.692 -4.311 -5.611 1.00 94.94 116 LYS A CA 1
ATOM 847 C C . LYS A 1 116 ? -13.610 -3.355 -4.862 1.00 94.94 116 LYS A C 1
ATOM 849 O O . LYS A 1 116 ? -13.232 -2.218 -4.590 1.00 94.94 116 LYS A O 1
ATOM 854 N N . LYS A 1 117 ? -14.825 -3.804 -4.539 1.00 92.88 117 LYS A N 1
ATOM 855 C CA . LYS A 1 117 ? -15.720 -3.058 -3.650 1.00 92.88 117 LYS A CA 1
ATOM 856 C C . LYS A 1 117 ? -15.409 -3.452 -2.216 1.00 92.88 117 LYS A C 1
ATOM 858 O O . LYS A 1 117 ? -15.412 -4.638 -1.901 1.00 92.88 117 LYS A O 1
ATOM 863 N N . VAL A 1 118 ? -15.146 -2.470 -1.369 1.00 86.88 118 VAL A N 1
ATOM 864 C CA . VAL A 1 118 ? -14.787 -2.671 0.031 1.00 86.88 118 VAL A CA 1
ATOM 865 C C . VAL A 1 118 ? -15.599 -1.700 0.872 1.00 86.88 118 VAL A C 1
ATOM 867 O O . VAL A 1 118 ? -15.756 -0.528 0.524 1.00 86.88 118 VAL A O 1
ATOM 870 N N . MET A 1 119 ? -16.123 -2.190 1.993 1.00 80.81 119 MET A N 1
ATOM 871 C CA . MET A 1 119 ? -16.571 -1.299 3.054 1.00 80.81 119 MET A CA 1
ATOM 872 C C . MET A 1 119 ? -15.319 -0.747 3.715 1.00 80.81 119 MET A C 1
ATOM 874 O O . MET A 1 119 ? -14.638 -1.440 4.466 1.00 80.81 119 MET A O 1
ATOM 878 N N . ILE A 1 120 ? -14.960 0.474 3.340 1.00 69.81 120 ILE A N 1
ATOM 879 C CA . ILE A 1 120 ? -13.799 1.152 3.899 1.00 69.81 120 ILE A CA 1
ATOM 880 C C . ILE A 1 120 ? -14.205 1.611 5.300 1.00 69.81 120 ILE A C 1
ATOM 882 O O . ILE A 1 120 ? -14.905 2.613 5.463 1.00 69.81 120 ILE A O 1
ATOM 886 N N . HIS A 1 121 ? -13.834 0.807 6.296 1.00 61.00 121 HIS A N 1
ATOM 887 C CA . HIS A 1 121 ? -13.987 1.115 7.707 1.00 61.00 121 HIS A CA 1
ATOM 888 C C . HIS A 1 121 ? -12.795 1.978 8.063 1.00 61.00 121 HIS A C 1
ATOM 890 O O . HIS A 1 121 ? -11.784 1.480 8.523 1.00 61.00 121 HIS A O 1
ATOM 896 N N . VAL A 1 122 ? -12.898 3.260 7.746 1.00 51.66 122 VAL A N 1
ATOM 897 C CA . VAL A 1 122 ? -11.984 4.265 8.270 1.00 51.66 122 VAL A CA 1
ATOM 898 C C . VAL A 1 122 ? -12.864 5.179 9.122 1.00 51.66 122 VAL A C 1
ATOM 900 O O . VAL A 1 122 ? -13.453 6.126 8.584 1.00 51.66 122 VAL A O 1
ATOM 903 N N . PRO A 1 123 ? -13.033 4.889 10.432 1.00 33.59 123 PRO A N 1
ATOM 904 C CA . PRO A 1 123 ? -13.268 5.946 11.415 1.00 33.59 123 PRO A CA 1
ATOM 905 C C . PRO A 1 123 ? -12.196 6.999 11.165 1.00 33.59 123 PRO A C 1
ATOM 907 O O . PRO A 1 123 ? -11.084 6.643 10.773 1.00 33.59 123 PRO A O 1
ATOM 910 N N . PRO A 1 124 ? -12.579 8.277 11.154 1.00 30.89 124 PRO A N 1
ATOM 911 C CA . PRO A 1 124 ? -11.997 9.212 10.219 1.00 30.89 124 PRO A CA 1
ATOM 912 C C . PRO A 1 124 ? -10.472 9.205 10.409 1.00 30.89 124 PRO A C 1
ATOM 914 O O . PRO A 1 124 ? -10.029 9.417 11.519 1.00 30.89 124 PRO A O 1
ATOM 917 N N . HIS A 1 125 ? -9.703 8.941 9.344 1.00 41.97 125 HIS A N 1
ATOM 918 C CA . HIS A 1 125 ? -8.412 9.579 9.024 1.00 41.97 125 HIS A CA 1
ATOM 919 C C . HIS A 1 125 ? -7.268 8.591 8.824 1.00 41.97 125 HIS A C 1
ATOM 921 O O . HIS A 1 125 ? -6.435 8.560 9.699 1.00 41.97 125 HIS A O 1
ATOM 927 N N . VAL A 1 126 ? -7.114 7.941 7.644 1.00 37.34 126 VAL A N 1
ATOM 928 C CA . VAL A 1 126 ? -5.782 7.548 7.096 1.00 37.34 126 VAL A CA 1
ATOM 929 C C . VAL A 1 126 ? -5.781 7.293 5.572 1.00 37.34 126 VAL A C 1
ATOM 931 O O . VAL A 1 126 ? -6.536 6.481 5.049 1.00 37.34 126 VAL A O 1
ATOM 934 N N . ALA A 1 127 ? -4.847 7.946 4.874 1.00 41.25 127 ALA A N 1
ATOM 935 C CA . ALA A 1 127 ? -4.266 7.548 3.589 1.00 41.25 127 ALA A CA 1
ATOM 936 C C . ALA A 1 127 ? -2.792 7.955 3.646 1.00 41.25 127 ALA A C 1
ATOM 938 O O . ALA A 1 127 ? -2.513 9.079 4.056 1.00 41.25 127 ALA A O 1
ATOM 939 N N . ILE A 1 128 ? -1.852 7.070 3.321 1.00 44.94 128 ILE A N 1
ATOM 940 C CA . ILE A 1 128 ? -0.434 7.316 3.614 1.00 44.94 128 ILE A CA 1
ATOM 941 C C . ILE A 1 128 ? 0.335 7.359 2.313 1.00 44.94 128 ILE A C 1
ATOM 943 O O . ILE A 1 128 ? 0.537 6.334 1.675 1.00 44.94 128 ILE A O 1
ATOM 947 N N . HIS A 1 129 ? 0.802 8.552 1.952 1.00 46.78 129 HIS A N 1
ATOM 948 C CA . HIS A 1 129 ? 1.794 8.698 0.903 1.00 46.78 129 HIS A CA 1
ATOM 949 C C . HIS A 1 129 ? 3.204 8.714 1.536 1.00 46.78 129 HIS A C 1
ATOM 951 O O . HIS A 1 129 ? 3.588 9.719 2.138 1.00 46.78 129 HIS A O 1
ATOM 957 N N . PRO A 1 130 ? 4.003 7.639 1.404 1.00 43.50 130 PRO A N 1
ATOM 958 C CA . PRO A 1 130 ? 5.272 7.469 2.124 1.00 43.50 130 PRO A CA 1
ATOM 959 C C . PRO A 1 130 ? 6.374 8.500 1.813 1.00 43.50 130 PRO A C 1
ATOM 961 O O . PRO A 1 130 ? 7.337 8.574 2.572 1.00 43.50 130 PRO A O 1
ATOM 964 N N . LEU A 1 131 ? 6.234 9.338 0.772 1.00 38.25 131 LEU A N 1
ATOM 965 C CA . LEU A 1 131 ? 7.189 10.416 0.451 1.00 38.25 131 LEU A CA 1
ATOM 966 C C . LEU A 1 131 ? 6.678 11.844 0.725 1.00 38.25 131 LEU A C 1
ATOM 968 O O . LEU A 1 131 ? 7.465 12.783 0.637 1.00 38.25 131 LEU A O 1
ATOM 972 N N . HIS A 1 132 ? 5.403 12.033 1.091 1.00 43.72 132 HIS A N 1
ATOM 973 C CA . HIS A 1 132 ? 4.857 13.354 1.442 1.00 43.72 132 HIS A CA 1
ATOM 974 C C . HIS A 1 132 ? 4.056 13.277 2.761 1.00 43.72 132 HIS A C 1
ATOM 976 O O . HIS A 1 132 ? 2.860 12.982 2.746 1.00 43.72 132 HIS A O 1
ATOM 982 N N . PRO A 1 133 ? 4.697 13.572 3.908 1.00 38.44 133 PRO A N 1
ATOM 983 C CA . PRO A 1 133 ? 4.272 13.180 5.262 1.00 38.44 133 PRO A CA 1
ATOM 984 C C . PRO A 1 133 ? 3.098 13.979 5.868 1.00 38.44 133 PRO A C 1
ATOM 986 O O . PRO A 1 133 ? 2.983 14.066 7.087 1.00 38.44 133 PRO A O 1
ATOM 989 N N . HIS A 1 134 ? 2.239 14.611 5.062 1.00 33.84 134 HIS A N 1
ATOM 990 C CA . HIS A 1 134 ? 1.298 15.626 5.570 1.00 33.84 134 HIS A CA 1
ATOM 991 C C . HIS A 1 134 ? -0.178 15.422 5.222 1.00 33.84 134 HIS A C 1
ATOM 993 O O . HIS A 1 134 ? -0.983 16.286 5.564 1.00 33.84 134 HIS A O 1
ATOM 999 N N . LYS A 1 135 ? -0.572 14.356 4.515 1.00 40.72 135 LYS A N 1
ATOM 1000 C CA . LYS A 1 135 ? -1.955 14.257 4.018 1.00 40.72 135 LYS A CA 1
ATOM 1001 C C . LYS A 1 135 ? -2.585 12.899 4.257 1.00 40.72 135 LYS A C 1
ATOM 1003 O O . LYS A 1 135 ? -2.520 12.012 3.419 1.00 40.72 135 LYS A O 1
ATOM 1008 N N . ILE A 1 136 ? -3.271 12.828 5.385 1.00 50.53 136 ILE A N 1
ATOM 1009 C CA . ILE A 1 136 ? -4.307 11.853 5.689 1.00 50.53 136 ILE A CA 1
ATOM 1010 C C . ILE A 1 136 ? -5.657 12.390 5.198 1.00 50.53 136 ILE A C 1
ATOM 1012 O O . ILE A 1 136 ? -5.955 13.569 5.388 1.00 50.53 136 ILE A O 1
ATOM 1016 N N . LEU A 1 137 ? -6.492 11.541 4.593 1.00 48.44 137 LEU A N 1
ATOM 1017 C CA . LEU A 1 137 ? -7.771 11.950 4.000 1.00 48.44 137 LEU A CA 1
ATOM 1018 C C . LEU A 1 137 ? -8.954 11.225 4.638 1.00 48.44 137 LEU A C 1
ATOM 1020 O O . LEU A 1 137 ? -8.869 10.035 4.939 1.00 48.44 137 LEU A O 1
ATOM 1024 N N . THR A 1 138 ? -10.069 11.947 4.815 1.00 46.53 138 THR A N 1
ATOM 1025 C CA . THR A 1 138 ? -11.307 11.416 5.407 1.00 46.53 138 THR A CA 1
ATOM 1026 C C . THR A 1 138 ? -12.585 11.875 4.790 1.00 46.53 138 THR A C 1
ATOM 1028 O O . THR A 1 138 ? -12.692 12.965 4.240 1.00 46.53 138 THR A O 1
ATOM 1031 N N . ARG A 1 139 ? 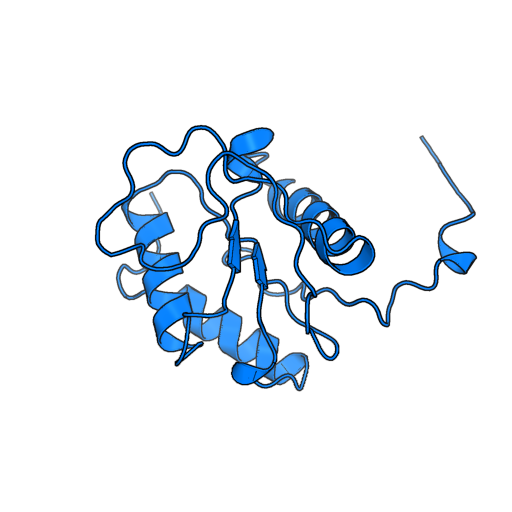-13.604 11.044 5.018 1.00 41.81 139 ARG A N 1
ATOM 1032 C CA . ARG A 1 139 ? -14.997 11.325 4.705 1.00 41.81 139 ARG A CA 1
ATOM 1033 C C . ARG A 1 139 ? -15.582 12.518 5.480 1.00 41.81 139 ARG A C 1
ATOM 1035 O O . ARG A 1 139 ? -16.456 13.178 4.942 1.00 41.81 139 ARG A O 1
ATOM 1042 N N . GLY A 1 140 ? -15.109 12.817 6.695 1.00 38.81 140 GLY A N 1
ATOM 1043 C CA . GLY A 1 140 ? -15.647 13.905 7.533 1.00 38.81 140 GLY A CA 1
ATOM 1044 C C . GLY A 1 140 ? -15.339 15.330 7.048 1.00 38.81 140 GLY A C 1
ATOM 1045 O O . GLY A 1 140 ? -16.086 16.244 7.370 1.00 38.81 140 GLY A O 1
ATOM 1046 N N . ASN A 1 141 ? -14.292 15.518 6.235 1.00 39.69 141 ASN A N 1
ATOM 1047 C CA . ASN A 1 141 ? -13.885 16.827 5.696 1.00 39.69 141 ASN A CA 1
ATOM 1048 C C . ASN A 1 141 ? -14.427 17.110 4.283 1.00 39.69 141 ASN A C 1
ATOM 1050 O O . ASN A 1 141 ? -13.979 18.043 3.621 1.00 39.69 141 ASN A O 1
ATOM 1054 N N . LEU A 1 142 ? -15.355 16.289 3.791 1.00 44.00 142 LEU A N 1
ATOM 1055 C CA . LEU A 1 142 ? -15.931 16.415 2.456 1.00 44.00 142 LEU A CA 1
ATOM 1056 C C . LEU A 1 142 ? -17.448 16.496 2.588 1.00 44.00 142 LEU A C 1
ATOM 1058 O O . LEU A 1 142 ? -18.150 15.502 2.411 1.00 44.00 142 LEU A O 1
ATOM 1062 N N . ASP A 1 143 ? -17.939 17.689 2.921 1.00 38.81 143 ASP A N 1
ATOM 1063 C CA . ASP A 1 143 ? -19.336 18.038 2.694 1.00 38.81 143 ASP A CA 1
ATOM 1064 C C . ASP A 1 143 ? -19.573 18.078 1.171 1.00 38.81 143 ASP A C 1
ATOM 1066 O O . ASP A 1 143 ? -18.990 18.927 0.488 1.00 38.81 143 ASP A O 1
ATOM 1070 N N . PRO A 1 144 ? -20.399 17.179 0.601 1.00 41.81 144 PRO A N 1
ATOM 1071 C CA . PRO A 1 144 ? -20.713 17.197 -0.825 1.00 41.81 144 PRO A CA 1
ATOM 1072 C C . PRO A 1 144 ? -21.355 18.518 -1.266 1.00 41.81 144 PRO A C 1
ATOM 1074 O O . PRO A 1 144 ? -21.245 18.878 -2.433 1.00 41.81 144 PRO A O 1
ATOM 1077 N N . THR A 1 145 ? -21.988 19.248 -0.341 1.00 38.38 145 THR A N 1
ATOM 1078 C CA . THR A 1 145 ? -22.653 20.530 -0.608 1.00 38.38 145 THR A CA 1
ATOM 1079 C C . THR A 1 145 ? -21.686 21.715 -0.693 1.00 38.38 145 THR A C 1
ATOM 1081 O O . THR A 1 145 ? -22.092 22.801 -1.088 1.00 38.38 145 THR A O 1
ATOM 1084 N N . GLN A 1 146 ? -20.398 21.513 -0.386 1.00 37.38 146 GLN A N 1
ATOM 1085 C CA . GLN A 1 146 ? -19.334 22.519 -0.533 1.00 37.38 146 GLN A CA 1
ATOM 1086 C C . GLN A 1 146 ? -18.445 22.282 -1.775 1.00 37.38 146 GLN A C 1
ATOM 1088 O O . GLN A 1 146 ? -17.510 23.043 -2.013 1.00 37.38 146 GLN A O 1
ATOM 1093 N N . ILE A 1 147 ? -18.693 21.217 -2.553 1.00 38.97 147 ILE A N 1
ATOM 1094 C CA . ILE A 1 147 ? -17.936 20.877 -3.781 1.00 38.97 147 ILE A CA 1
ATOM 1095 C C . ILE A 1 147 ? -18.639 21.413 -5.044 1.00 38.97 147 ILE A C 1
ATOM 1097 O O . ILE A 1 147 ? -18.040 21.475 -6.119 1.00 38.97 147 ILE A O 1
ATOM 1101 N N . GLU A 1 148 ? -19.883 21.872 -4.923 1.00 30.17 148 GLU A N 1
ATOM 1102 C CA . GLU A 1 148 ? -20.547 22.669 -5.952 1.00 30.17 148 GLU A CA 1
ATOM 1103 C C . GLU A 1 148 ? -20.211 24.144 -5.730 1.00 30.17 148 GLU A C 1
ATOM 1105 O O . GLU A 1 148 ? -20.944 24.848 -5.056 1.00 30.17 148 GLU A O 1
ATOM 1110 N N . ASP A 1 149 ? -19.043 24.583 -6.206 1.00 31.42 149 ASP A N 1
ATOM 1111 C CA . ASP A 1 149 ? -18.867 25.885 -6.863 1.00 31.42 149 ASP A CA 1
ATOM 1112 C C . ASP A 1 149 ? -17.382 26.196 -7.096 1.00 31.42 149 ASP A C 1
ATOM 1114 O O . ASP A 1 149 ? -16.570 26.218 -6.172 1.00 31.42 149 ASP A O 1
ATOM 1118 N N . LYS A 1 150 ? -17.084 26.574 -8.349 1.00 25.05 150 LYS A N 1
ATOM 1119 C CA . LYS A 1 150 ? -15.826 27.135 -8.892 1.00 25.05 150 LYS A CA 1
ATOM 1120 C C . LYS A 1 150 ? -14.844 26.138 -9.511 1.00 25.05 150 LYS A C 1
ATOM 1122 O O . LYS A 1 150 ? -13.760 25.869 -9.004 1.00 25.05 150 LYS A O 1
ATOM 1127 N N . VAL A 1 151 ? -15.187 25.744 -10.737 1.00 22.36 151 VAL A N 1
ATOM 1128 C CA . VAL A 1 151 ? -14.206 25.602 -11.820 1.00 22.36 151 VAL A CA 1
ATOM 1129 C C . VAL A 1 151 ? -13.670 26.999 -12.150 1.00 22.36 151 VAL A C 1
ATOM 1131 O O . VAL A 1 151 ? -14.430 27.864 -12.580 1.00 22.36 151 VAL A O 1
ATOM 1134 N N . TRP A 1 152 ? -12.372 27.216 -11.968 1.00 22.47 152 TRP A N 1
ATOM 1135 C CA . TRP A 1 152 ? -11.619 28.217 -12.722 1.00 22.47 152 TRP A CA 1
ATOM 1136 C C . TRP A 1 152 ? -10.492 27.466 -13.431 1.00 22.47 152 TRP A C 1
ATOM 1138 O O . TRP A 1 152 ? -9.873 26.607 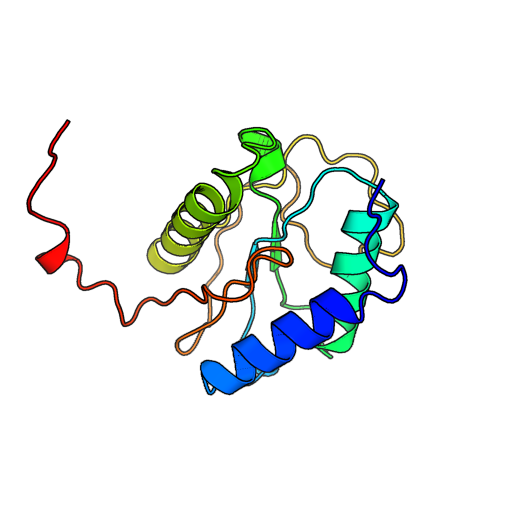-12.809 1.00 22.47 152 TRP A O 1
ATOM 1148 N N . LEU A 1 153 ? -10.359 27.758 -14.730 1.00 29.66 153 LEU A N 1
ATOM 1149 C CA . LEU A 1 153 ? -9.477 27.173 -15.754 1.00 29.66 153 LEU A CA 1
ATOM 1150 C C . LEU A 1 153 ? -8.210 26.462 -15.254 1.00 29.66 153 LEU A C 1
ATOM 1152 O O . LEU A 1 153 ? -7.439 27.093 -14.497 1.00 29.66 153 LEU A O 1
#

Radius of gyration: 15.07 Å; chains: 1; bounding box: 43×42×32 Å

Secondary structure (DSSP, 8-state):
--PPPTT-HHHHHHHHHHHHHHT--GGG--EEEE---S-HHHHHHHHHHHHHH-S--SS-EEEETHHHH---GGGHHHHHHHHHHHHHHHSEEPPB-S--S--TT--SB--BSS-EE-----SS-----TT-TT----GGG--GGGSSS----

Organism: Medicago truncatula (NCBI:txid3880)

Sequence (153 aa):
MTDPRSDGLGVSSCINKSLENAGVSPEEVNYVNAHATSTVAGDLAEVYAIKQVFKDTSELKMNGTKSMIGHSLGAAGGLEAIATIKAITSGWLHPTINQDNLEEDVTIDTVPNVKKKVMIHVPPHVAIHPLHPHKILTRGNLDPTQIEDKVWL

InterPro domains:
  IPR000794 Beta-ketoacyl synthase [PTHR11712] (1-122)
  IPR014031 Beta-ketoacyl synthase, C-terminal domain [PF02801] (2-99)
  IPR016039 Thiolase-like [G3DSA:3.40.47.10] (1-129)
  IPR016039 Thiolase-like [SSF53901] (4-114)
  IPR020841 Polyketide synthase, beta-ketoacyl synthase domain [PS52004] (1-153)